Protein AF-A0A940L5I4-F1 (afdb_monomer_lite)

Structure (mmCIF, N/CA/C/O backbone):
data_AF-A0A940L5I4-F1
#
_entry.id   AF-A0A940L5I4-F1
#
loop_
_atom_site.group_PDB
_atom_site.id
_atom_site.type_symbol
_atom_site.label_atom_id
_atom_site.label_alt_id
_atom_site.label_comp_id
_atom_site.label_asym_id
_atom_site.label_entity_id
_atom_site.label_seq_id
_atom_site.pdbx_PDB_ins_code
_atom_site.Cartn_x
_atom_site.Cartn_y
_atom_site.Cartn_z
_atom_site.occupancy
_atom_site.B_iso_or_equiv
_atom_site.auth_seq_id
_atom_site.auth_comp_id
_atom_site.auth_asym_id
_atom_site.auth_atom_id
_atom_site.pdbx_PDB_model_num
ATOM 1 N N . TYR A 1 1 ? -3.598 8.206 8.177 1.00 92.19 1 TYR A N 1
ATOM 2 C CA . TYR A 1 1 ? -3.710 6.920 7.454 1.00 92.19 1 TYR A CA 1
ATOM 3 C C . TYR A 1 1 ? -3.949 5.751 8.403 1.00 92.19 1 TYR A C 1
ATOM 5 O O . TYR A 1 1 ? -4.953 5.074 8.227 1.00 92.19 1 TYR A O 1
ATOM 13 N N . LEU A 1 2 ? -3.078 5.506 9.398 1.00 94.38 2 LEU A N 1
ATOM 14 C CA . LEU A 1 2 ? -3.181 4.338 10.294 1.00 94.38 2 LEU A CA 1
ATOM 15 C C . LEU A 1 2 ? -4.542 4.221 10.997 1.00 94.38 2 LEU A C 1
ATOM 17 O O . LEU A 1 2 ? -5.171 3.174 10.875 1.00 94.38 2 LEU A O 1
ATOM 21 N N . SER A 1 3 ? -5.033 5.310 11.601 1.00 95.19 3 SER A N 1
ATOM 22 C CA . SER A 1 3 ? -6.344 5.335 12.275 1.00 95.19 3 SER A CA 1
ATOM 23 C C . SER A 1 3 ? -7.464 4.912 11.322 1.00 95.19 3 SER A C 1
ATOM 25 O O . SER A 1 3 ? -8.179 3.949 11.586 1.00 95.19 3 SER A O 1
ATOM 27 N N . ARG A 1 4 ? -7.502 5.496 10.115 1.00 94.50 4 ARG A N 1
ATOM 28 C CA . ARG A 1 4 ? -8.458 5.096 9.075 1.00 94.50 4 ARG A CA 1
ATOM 29 C C . ARG A 1 4 ? -8.374 3.609 8.723 1.00 94.50 4 ARG A C 1
ATOM 31 O O . ARG A 1 4 ? -9.403 2.987 8.509 1.00 94.50 4 ARG A O 1
ATOM 38 N N . GLN A 1 5 ? -7.176 3.030 8.642 1.00 96.19 5 GLN A N 1
ATOM 39 C CA . GLN A 1 5 ? -7.048 1.603 8.331 1.00 96.19 5 GLN A CA 1
ATOM 40 C C . GLN A 1 5 ? -7.515 0.707 9.479 1.00 96.19 5 GLN A C 1
ATOM 42 O O . GLN A 1 5 ? -8.109 -0.330 9.201 1.00 96.19 5 GLN A O 1
ATOM 47 N N . LEU A 1 6 ? -7.270 1.090 10.736 1.00 97.75 6 LEU A N 1
ATOM 48 C CA . LEU A 1 6 ? -7.820 0.385 11.897 1.00 97.75 6 LEU A CA 1
ATOM 49 C C . LEU A 1 6 ? -9.350 0.469 11.907 1.00 97.75 6 LEU A C 1
ATOM 51 O O . LEU A 1 6 ? -10.005 -0.541 12.132 1.00 97.75 6 LEU A O 1
ATOM 55 N N . GLU A 1 7 ? -9.915 1.627 11.571 1.00 97.19 7 GLU A N 1
ATOM 56 C CA . GLU A 1 7 ? -11.364 1.794 11.429 1.00 97.19 7 GLU A CA 1
ATOM 57 C C . GLU A 1 7 ? -11.942 0.928 10.302 1.00 97.19 7 GLU A C 1
ATOM 59 O O . GLU A 1 7 ? -12.950 0.241 10.476 1.00 97.19 7 GLU A O 1
ATOM 64 N N . ASP A 1 8 ? -11.274 0.897 9.147 1.00 96.88 8 ASP A N 1
ATOM 65 C CA . ASP A 1 8 ? -11.705 0.070 8.021 1.00 96.88 8 ASP A CA 1
ATOM 66 C C . ASP A 1 8 ? -11.630 -1.431 8.362 1.00 96.88 8 ASP A C 1
ATOM 68 O O . ASP A 1 8 ? -12.490 -2.197 7.932 1.00 96.88 8 ASP A O 1
ATOM 72 N N . TYR A 1 9 ? -10.643 -1.870 9.153 1.00 97.88 9 TYR A N 1
ATOM 73 C CA . TYR A 1 9 ? -10.600 -3.247 9.659 1.00 97.88 9 TYR A CA 1
ATOM 74 C C . TYR A 1 9 ? -11.723 -3.526 10.659 1.00 97.88 9 TYR A C 1
ATOM 76 O O . TYR A 1 9 ? -12.403 -4.544 10.557 1.00 97.88 9 TYR A O 1
ATOM 84 N N . ALA A 1 10 ? -11.952 -2.626 11.613 1.00 97.81 10 ALA A N 1
ATOM 85 C CA . ALA A 1 10 ? -12.969 -2.822 12.636 1.00 97.81 10 ALA A CA 1
ATOM 86 C C . ALA A 1 10 ? -14.392 -2.886 12.060 1.00 97.81 10 ALA A C 1
ATOM 88 O O . ALA A 1 10 ? -15.187 -3.736 12.461 1.00 97.81 10 ALA A O 1
ATOM 89 N N . SER A 1 11 ? -14.686 -2.027 11.082 1.00 96.88 11 SER A N 1
ATOM 90 C CA . SER A 1 11 ? -15.970 -1.985 10.367 1.00 96.88 11 SER A CA 1
ATOM 91 C C . SER A 1 11 ? -16.138 -3.097 9.323 1.00 96.88 11 SER A C 1
ATOM 93 O O . SER A 1 11 ? -17.246 -3.323 8.841 1.00 96.88 11 SER A O 1
ATOM 95 N N . GLY A 1 12 ? -15.060 -3.796 8.950 1.00 94.56 12 GLY A N 1
ATOM 96 C CA . GLY A 1 12 ? -15.059 -4.789 7.872 1.00 94.56 12 GLY A CA 1
ATOM 97 C C . GLY A 1 12 ? -14.979 -4.197 6.458 1.00 94.56 12 GLY A C 1
ATOM 98 O O . GLY A 1 12 ? -15.002 -4.949 5.481 1.00 94.56 12 GLY A O 1
ATOM 99 N N . ALA A 1 13 ? -14.832 -2.873 6.321 1.00 94.50 13 ALA A N 1
ATOM 100 C CA . ALA A 1 13 ? -14.577 -2.211 5.039 1.00 94.50 13 ALA A CA 1
ATOM 101 C C . ALA A 1 13 ? -13.232 -2.635 4.415 1.00 94.50 13 ALA A C 1
ATOM 103 O O . ALA A 1 13 ? -13.058 -2.606 3.193 1.00 94.50 13 ALA A O 1
ATOM 104 N N . ARG A 1 14 ? -12.277 -3.068 5.244 1.00 95.31 14 ARG A N 1
ATOM 105 C CA . ARG A 1 14 ? -11.046 -3.744 4.838 1.00 95.31 14 ARG A CA 1
ATOM 106 C C . ARG A 1 14 ? -11.001 -5.112 5.505 1.00 95.31 14 ARG A C 1
ATOM 108 O O . ARG A 1 14 ? -10.942 -5.198 6.723 1.00 95.31 14 ARG A O 1
ATOM 115 N N . LYS A 1 15 ? -10.982 -6.176 4.703 1.00 94.69 15 LYS A N 1
ATOM 116 C CA . LYS A 1 15 ? -10.990 -7.548 5.220 1.00 94.69 15 LYS A CA 1
ATOM 117 C C . LYS A 1 15 ? -9.583 -8.064 5.501 1.00 94.69 15 LYS A C 1
ATOM 119 O O . LYS A 1 15 ? -8.695 -7.922 4.656 1.00 94.69 15 LYS A O 1
ATOM 124 N N . ASN A 1 16 ? -9.374 -8.667 6.668 1.00 95.88 16 ASN A N 1
ATOM 125 C CA . ASN A 1 16 ? -8.163 -9.409 7.019 1.00 95.88 16 ASN A CA 1
ATOM 126 C C . ASN A 1 16 ? -8.385 -10.234 8.298 1.00 95.88 16 ASN A C 1
ATOM 128 O O . ASN A 1 16 ? -8.620 -9.671 9.364 1.00 95.88 16 ASN A O 1
ATOM 132 N N . ALA A 1 17 ? -8.207 -11.554 8.207 1.00 95.94 17 ALA A N 1
ATOM 133 C CA . ALA A 1 17 ? -8.472 -12.479 9.313 1.00 95.94 17 ALA A CA 1
ATOM 134 C C . ALA A 1 17 ? -7.640 -12.216 10.585 1.00 95.94 17 ALA A C 1
ATOM 136 O O . ALA A 1 17 ? -8.062 -12.593 11.673 1.00 95.94 17 ALA A O 1
ATOM 137 N N . VAL A 1 18 ? -6.475 -11.570 10.461 1.00 97.06 18 VAL A N 1
ATOM 138 C CA . VAL A 1 18 ? -5.602 -11.243 11.598 1.00 97.06 18 VAL A CA 1
ATOM 139 C C . VAL A 1 18 ? -5.959 -9.878 12.186 1.00 97.06 18 VAL A C 1
ATOM 141 O O . VAL A 1 18 ? -6.109 -9.743 13.395 1.00 97.06 18 VAL A O 1
ATOM 144 N N . MET A 1 19 ? -6.108 -8.855 11.343 1.00 97.62 19 MET A N 1
ATOM 145 C CA . MET A 1 19 ? -6.274 -7.474 11.810 1.00 97.62 19 MET A CA 1
ATOM 146 C C . MET A 1 19 ? -7.698 -7.125 12.240 1.00 97.62 19 MET A C 1
ATOM 148 O O . MET A 1 19 ? -7.858 -6.249 13.084 1.00 97.62 19 MET A O 1
ATOM 152 N N . GLU A 1 20 ? -8.727 -7.780 11.699 1.00 97.88 20 GLU A N 1
ATOM 153 C CA . GLU A 1 20 ? -10.120 -7.530 12.092 1.00 97.88 20 GLU A CA 1
ATOM 154 C C . GLU A 1 20 ? -10.387 -7.733 13.595 1.00 97.88 20 GLU A C 1
ATOM 156 O O . GLU A 1 20 ? -10.883 -6.792 14.218 1.00 97.88 20 GLU A O 1
ATOM 161 N N . PRO A 1 21 ? -10.076 -8.892 14.220 1.00 97.88 21 PRO A N 1
ATOM 162 C CA . PRO A 1 21 ? -10.330 -9.081 15.651 1.00 97.88 21 PRO A CA 1
ATOM 163 C C . PRO A 1 21 ? -9.525 -8.104 16.516 1.00 97.88 21 PRO A C 1
ATOM 165 O O . PRO A 1 21 ? -10.057 -7.576 17.489 1.00 97.88 21 PRO A O 1
ATOM 168 N N . ILE A 1 22 ? -8.283 -7.799 16.123 1.00 98.12 22 ILE A N 1
ATOM 169 C CA . ILE A 1 22 ? -7.431 -6.824 16.819 1.00 98.12 22 ILE A CA 1
ATOM 170 C C . ILE A 1 22 ? -8.072 -5.433 16.774 1.00 98.12 22 ILE A C 1
ATOM 172 O O . ILE A 1 22 ? -8.212 -4.782 17.802 1.00 98.12 22 ILE A O 1
ATOM 176 N N . ALA A 1 23 ? -8.501 -4.979 15.595 1.00 98.12 23 ALA A N 1
ATOM 177 C CA . ALA A 1 23 ? -9.092 -3.655 15.434 1.00 98.12 23 ALA A CA 1
ATOM 178 C C . ALA A 1 23 ? -10.459 -3.528 16.127 1.00 98.12 23 ALA A C 1
ATOM 180 O O . ALA A 1 23 ? -10.754 -2.478 16.697 1.00 98.12 23 ALA A O 1
ATOM 181 N N . LYS A 1 24 ? -11.276 -4.592 16.111 1.00 98.06 24 LYS A N 1
ATOM 182 C CA . LYS A 1 24 ? -12.579 -4.642 16.798 1.00 98.06 24 LYS A CA 1
ATOM 183 C C . LYS A 1 24 ? -12.453 -4.603 18.319 1.00 98.06 24 LYS A C 1
ATOM 185 O O . LYS A 1 24 ? -13.334 -4.047 18.963 1.00 98.06 24 LYS A O 1
ATOM 190 N N . ALA A 1 25 ? -11.382 -5.168 18.875 1.00 98.12 25 ALA A N 1
ATOM 191 C CA . ALA A 1 25 ? -11.129 -5.144 20.313 1.00 98.12 25 ALA A CA 1
ATOM 192 C C . ALA A 1 25 ? -10.756 -3.745 20.839 1.00 98.12 25 ALA A C 1
ATOM 194 O O . ALA A 1 25 ? -10.933 -3.482 22.022 1.00 98.12 25 ALA A O 1
ATOM 195 N N . LEU A 1 26 ? -10.264 -2.855 19.971 1.00 98.12 26 LEU A N 1
ATOM 196 C CA . LEU A 1 26 ? -9.939 -1.471 20.315 1.00 98.12 26 LEU A CA 1
ATOM 197 C C . LEU A 1 26 ? -11.167 -0.567 20.146 1.00 98.12 26 LEU A C 1
ATOM 199 O O . LEU A 1 26 ? -11.841 -0.609 19.110 1.00 98.12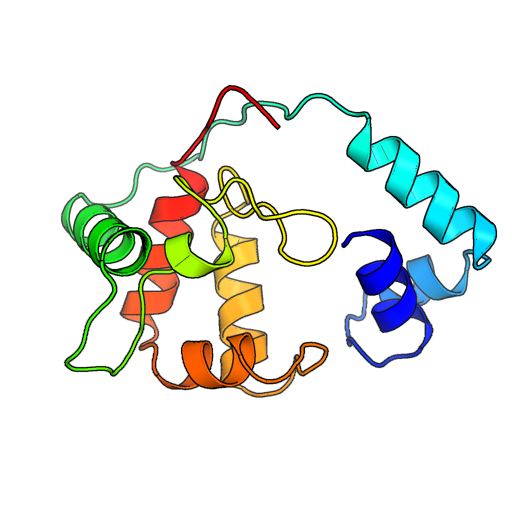 26 LEU A O 1
ATOM 203 N N . SER A 1 27 ? -11.404 0.316 21.113 1.00 98.12 27 SER A N 1
ATOM 204 C CA . SER A 1 27 ? -12.291 1.474 20.969 1.00 98.12 27 SER A CA 1
ATOM 205 C C . SER A 1 27 ? -11.760 2.466 19.925 1.00 98.12 27 SER A C 1
ATOM 207 O O . SER A 1 27 ? -10.588 2.429 19.544 1.00 98.12 27 SER A O 1
ATOM 209 N N . GLY A 1 28 ? -12.608 3.398 19.471 1.00 97.00 28 GLY A N 1
ATOM 210 C CA . GLY A 1 28 ? -12.189 4.449 18.532 1.00 97.00 28 GLY A CA 1
ATOM 211 C C . GLY A 1 28 ? -10.995 5.259 19.053 1.00 97.00 28 GLY A C 1
ATOM 212 O O . GLY A 1 28 ? -9.996 5.408 18.353 1.00 97.00 28 GLY A O 1
ATOM 213 N N . GLN A 1 29 ? -11.042 5.665 20.327 1.00 97.88 29 GLN A N 1
ATOM 214 C CA . GLN A 1 29 ? -9.948 6.399 20.965 1.00 97.88 29 GLN A CA 1
ATOM 215 C C . GLN A 1 29 ? -8.656 5.572 21.044 1.00 97.88 29 GLN A C 1
ATOM 217 O O . GLN A 1 29 ? -7.569 6.104 20.835 1.00 97.88 29 GLN A O 1
ATOM 222 N N . GLU A 1 30 ? -8.738 4.267 21.313 1.00 98.38 30 GLU A N 1
ATOM 223 C CA . GLU A 1 30 ? -7.553 3.401 21.341 1.00 98.38 30 GLU A CA 1
ATOM 224 C C . GLU A 1 30 ? -6.937 3.213 19.950 1.00 98.38 30 GLU A C 1
ATOM 226 O O . GLU A 1 30 ? -5.711 3.211 19.826 1.00 98.38 30 GLU A O 1
ATOM 231 N N . ARG A 1 31 ? -7.751 3.123 18.887 1.00 98.31 31 ARG A N 1
ATOM 232 C CA . ARG A 1 31 ? -7.247 3.092 17.500 1.00 98.31 31 ARG A CA 1
ATOM 233 C C . ARG A 1 31 ? -6.488 4.372 17.160 1.00 98.31 31 ARG A C 1
ATOM 235 O O . ARG A 1 31 ? -5.427 4.303 16.530 1.00 98.31 31 ARG A O 1
ATOM 242 N N . ASP A 1 32 ? -6.992 5.520 17.601 1.00 96.94 32 ASP A N 1
ATOM 243 C CA . ASP A 1 32 ? -6.321 6.808 17.421 1.00 96.94 32 ASP A CA 1
ATOM 244 C C . ASP A 1 32 ? -5.020 6.887 18.226 1.00 96.94 32 ASP A C 1
ATOM 246 O O . ASP A 1 32 ? -3.980 7.247 17.672 1.00 96.94 32 ASP A O 1
ATOM 250 N N . ASN A 1 33 ? -5.034 6.452 19.488 1.00 98.00 33 ASN A N 1
ATOM 251 C CA . ASN A 1 33 ? -3.853 6.446 20.353 1.00 98.00 33 ASN A CA 1
ATOM 252 C C . ASN A 1 33 ? -2.740 5.540 19.802 1.00 98.00 33 ASN A C 1
ATOM 254 O O . ASN A 1 33 ? -1.586 5.957 19.709 1.00 98.00 33 ASN A O 1
ATOM 258 N N . VAL A 1 34 ? -3.077 4.318 19.375 1.00 97.19 34 VAL A N 1
ATOM 259 C CA . VAL A 1 34 ? -2.128 3.379 18.748 1.00 97.19 34 VAL A CA 1
ATOM 260 C C . VAL A 1 34 ? -1.577 3.962 17.444 1.00 97.19 34 VAL A C 1
ATOM 262 O O . VAL A 1 34 ? -0.385 3.849 17.155 1.00 97.19 34 VAL A O 1
ATOM 265 N N . SER A 1 35 ? -2.423 4.634 16.661 1.00 95.31 35 SER A N 1
ATOM 266 C CA . SER A 1 35 ? -2.001 5.301 15.426 1.00 95.31 35 SER A CA 1
ATOM 267 C C . SER A 1 35 ? -1.024 6.444 15.685 1.00 95.31 35 SER A C 1
ATOM 269 O O . SER A 1 35 ? -0.026 6.555 14.972 1.00 95.31 35 SER A O 1
ATOM 271 N N . ALA A 1 36 ? -1.291 7.271 16.698 1.00 95.12 36 ALA A N 1
ATOM 272 C CA . ALA A 1 36 ? -0.402 8.349 17.119 1.00 95.12 36 ALA A CA 1
ATOM 273 C C . ALA A 1 36 ? 0.936 7.796 17.630 1.00 95.12 36 ALA A C 1
ATOM 275 O O . ALA A 1 36 ? 1.995 8.294 17.245 1.00 95.12 36 ALA A O 1
ATOM 276 N N . TYR A 1 37 ? 0.898 6.714 18.413 1.00 95.88 37 TYR A N 1
ATOM 277 C CA . TYR A 1 37 ? 2.095 6.021 18.880 1.00 95.88 37 TYR A CA 1
ATOM 278 C C . TYR A 1 37 ? 2.983 5.566 17.716 1.00 95.88 37 TYR A C 1
ATOM 280 O O . TYR A 1 37 ? 4.139 5.979 17.644 1.00 95.88 37 TYR A O 1
ATOM 288 N N . TYR A 1 38 ? 2.457 4.795 16.756 1.00 92.81 38 TYR A N 1
ATOM 289 C CA . TYR A 1 38 ? 3.254 4.328 15.613 1.00 92.81 38 TYR A CA 1
ATOM 290 C C . TYR A 1 38 ? 3.749 5.467 14.716 1.00 92.81 38 TYR A C 1
ATOM 292 O O . TYR A 1 38 ? 4.847 5.369 14.174 1.00 92.81 38 TYR A O 1
ATOM 300 N N . ALA A 1 39 ? 2.981 6.552 14.579 1.00 90.50 39 ALA A N 1
ATOM 301 C CA . ALA A 1 39 ? 3.411 7.738 13.839 1.00 90.50 39 ALA A CA 1
ATOM 302 C C . ALA A 1 39 ? 4.579 8.478 14.518 1.00 90.50 39 ALA A C 1
ATOM 304 O O . ALA A 1 39 ? 5.360 9.132 13.833 1.00 90.50 39 ALA A O 1
ATOM 305 N N . SER A 1 40 ? 4.720 8.362 15.843 1.00 91.88 40 SER A N 1
ATOM 306 C CA . SER A 1 40 ? 5.831 8.959 16.597 1.00 91.88 40 SER A CA 1
ATOM 307 C C . SER A 1 40 ? 7.141 8.167 16.510 1.00 91.88 40 SER A C 1
ATOM 309 O O . SER A 1 40 ? 8.206 8.690 16.850 1.00 91.88 40 SER A O 1
ATOM 311 N N . LEU A 1 41 ? 7.090 6.903 16.072 1.00 90.12 41 LEU A N 1
ATOM 312 C CA . LEU A 1 41 ? 8.275 6.057 16.004 1.00 90.12 41 LEU A CA 1
ATOM 313 C C . LEU A 1 41 ? 9.190 6.503 14.863 1.00 90.12 41 LEU A C 1
ATOM 315 O O . LEU A 1 41 ? 8.754 6.822 13.758 1.00 90.12 41 LEU A O 1
ATOM 319 N N . LYS A 1 42 ? 10.500 6.449 15.109 1.00 83.50 42 LYS A N 1
ATOM 320 C CA . LYS A 1 42 ? 11.486 6.619 14.041 1.00 83.50 42 LYS A CA 1
ATOM 321 C C . LYS A 1 42 ? 11.449 5.392 13.141 1.00 83.50 42 LYS A C 1
ATOM 323 O O . LYS A 1 42 ? 11.483 4.265 13.634 1.00 83.50 42 LYS A O 1
ATOM 328 N N . MET A 1 43 ? 11.433 5.608 11.827 1.00 75.75 43 MET A N 1
ATOM 329 C CA . MET A 1 43 ? 11.496 4.503 10.879 1.00 75.75 43 MET A CA 1
ATOM 330 C C . MET A 1 43 ? 12.786 3.707 11.092 1.00 75.75 43 MET A C 1
ATOM 332 O O . MET A 1 43 ? 13.896 4.228 10.951 1.00 75.75 43 MET A O 1
ATOM 336 N N . GLN A 1 44 ? 12.636 2.428 11.427 1.00 75.44 44 GLN A N 1
ATOM 337 C CA . GLN A 1 44 ? 13.766 1.529 11.566 1.00 75.44 44 GLN A CA 1
ATOM 338 C C . GLN A 1 44 ? 14.209 1.068 10.179 1.00 75.44 44 GLN A C 1
ATOM 340 O O . GLN A 1 44 ? 13.456 0.424 9.447 1.00 75.44 44 GLN A O 1
ATOM 345 N N . LYS A 1 45 ? 15.455 1.383 9.817 1.00 77.19 45 LYS A N 1
ATOM 346 C CA . LYS A 1 45 ? 16.077 0.802 8.626 1.00 77.19 45 LYS A CA 1
ATOM 347 C C . LYS A 1 45 ? 16.196 -0.705 8.838 1.00 77.19 45 LYS A C 1
ATOM 349 O O . LYS A 1 45 ? 16.733 -1.149 9.852 1.00 77.19 45 LYS A O 1
ATOM 354 N N . TRP A 1 46 ? 15.715 -1.483 7.880 1.00 82.75 46 TRP A N 1
ATOM 355 C CA . TRP A 1 46 ? 15.852 -2.935 7.878 1.00 82.75 46 TRP A CA 1
ATOM 356 C C . TRP A 1 46 ? 16.476 -3.370 6.558 1.00 82.75 46 TRP A C 1
ATOM 358 O O . TRP A 1 46 ? 16.335 -2.691 5.546 1.00 82.75 46 TRP A O 1
ATOM 368 N N . LYS A 1 47 ? 17.221 -4.474 6.553 1.00 79.50 47 LYS A N 1
ATOM 369 C CA . LYS A 1 47 ? 17.921 -4.940 5.353 1.00 79.50 47 LYS A CA 1
ATOM 370 C C . LYS A 1 47 ? 17.122 -6.068 4.693 1.00 79.50 47 LYS A C 1
ATOM 372 O O . LYS A 1 47 ? 16.965 -7.113 5.325 1.00 79.50 47 LYS A O 1
ATOM 377 N N . PRO A 1 48 ? 16.678 -5.912 3.434 1.00 77.56 48 PRO A N 1
ATOM 378 C CA . PRO A 1 48 ? 16.067 -7.005 2.690 1.00 77.56 48 PRO A CA 1
ATOM 379 C C . PRO A 1 48 ? 17.031 -8.186 2.563 1.00 77.56 48 PRO A C 1
ATOM 381 O O . PRO A 1 48 ? 18.220 -8.004 2.287 1.00 77.56 48 PRO A O 1
ATOM 384 N N . ALA A 1 49 ? 16.522 -9.406 2.749 1.00 74.12 49 ALA A N 1
ATOM 385 C CA . ALA A 1 49 ? 17.346 -10.616 2.772 1.00 74.12 49 ALA A CA 1
ATOM 386 C C . ALA A 1 49 ? 18.001 -10.929 1.413 1.00 74.12 49 ALA A C 1
ATOM 388 O O . ALA A 1 49 ? 19.077 -11.523 1.363 1.00 74.12 49 ALA A O 1
ATOM 389 N N . LYS A 1 50 ? 17.371 -10.519 0.303 1.00 81.88 50 LYS A N 1
ATOM 390 C CA . LYS A 1 50 ? 17.844 -10.785 -1.060 1.00 81.88 50 LYS A CA 1
ATOM 391 C C . LYS A 1 50 ? 17.760 -9.532 -1.922 1.00 81.88 50 LYS A C 1
ATOM 393 O O . LYS A 1 50 ? 16.729 -8.870 -1.961 1.00 81.88 50 LYS A O 1
ATOM 398 N N . LYS A 1 51 ? 18.831 -9.245 -2.667 1.00 84.31 51 LYS A N 1
ATOM 399 C CA . LYS A 1 51 ? 18.834 -8.177 -3.670 1.00 84.31 51 LYS A CA 1
ATOM 400 C C . LYS A 1 51 ? 18.106 -8.654 -4.940 1.00 84.31 51 LYS A C 1
ATOM 402 O O . LYS A 1 51 ? 18.498 -9.685 -5.492 1.00 84.31 51 LYS A O 1
ATOM 407 N N . PRO A 1 52 ? 17.074 -7.940 -5.421 1.00 90.94 52 PRO A N 1
ATOM 408 C CA . PRO A 1 52 ? 16.400 -8.280 -6.671 1.00 90.94 52 PRO A CA 1
ATOM 409 C C . PRO A 1 52 ? 17.311 -8.091 -7.892 1.00 90.94 52 PRO A C 1
ATOM 411 O O . PRO A 1 52 ? 18.284 -7.334 -7.853 1.00 90.94 52 PRO A O 1
ATOM 414 N N . ALA A 1 53 ? 16.979 -8.757 -9.001 1.00 95.06 53 ALA A N 1
ATOM 415 C CA . ALA A 1 53 ? 17.690 -8.575 -10.264 1.00 95.06 53 ALA A CA 1
ATOM 416 C C . ALA A 1 53 ? 17.597 -7.117 -10.754 1.00 95.06 53 ALA A C 1
ATOM 418 O O . ALA A 1 53 ? 16.565 -6.461 -10.599 1.00 95.06 53 ALA A O 1
ATOM 419 N N . ALA A 1 54 ? 18.656 -6.622 -11.402 1.00 95.69 54 ALA A N 1
ATOM 420 C CA . ALA A 1 54 ? 18.733 -5.229 -11.851 1.00 95.69 54 ALA A CA 1
ATOM 421 C C . ALA A 1 54 ? 17.595 -4.839 -12.814 1.00 95.69 54 ALA A C 1
ATOM 423 O O . ALA A 1 54 ? 17.074 -3.730 -12.737 1.00 95.69 54 ALA A O 1
ATOM 424 N N . SER A 1 55 ? 17.164 -5.758 -13.682 1.00 97.06 55 SER A N 1
ATOM 425 C CA . SER A 1 55 ? 16.036 -5.543 -14.598 1.00 97.06 55 SER A CA 1
ATOM 426 C C . SER A 1 55 ? 14.706 -5.330 -13.867 1.00 97.06 55 SER A C 1
ATOM 428 O O . SER A 1 55 ? 13.919 -4.476 -14.270 1.00 97.06 55 SER A O 1
ATOM 430 N N . ILE A 1 56 ? 14.479 -6.055 -12.767 1.00 97.12 56 ILE A N 1
ATOM 431 C CA . ILE A 1 56 ? 13.287 -5.914 -11.921 1.00 97.12 56 ILE A CA 1
ATOM 432 C C . ILE A 1 56 ? 13.293 -4.552 -11.227 1.00 97.12 56 ILE A C 1
ATOM 434 O O . ILE A 1 56 ? 12.297 -3.835 -11.287 1.00 97.12 56 ILE A O 1
ATOM 438 N N . LEU A 1 57 ? 14.431 -4.157 -10.645 1.00 96.56 57 LEU A N 1
ATOM 4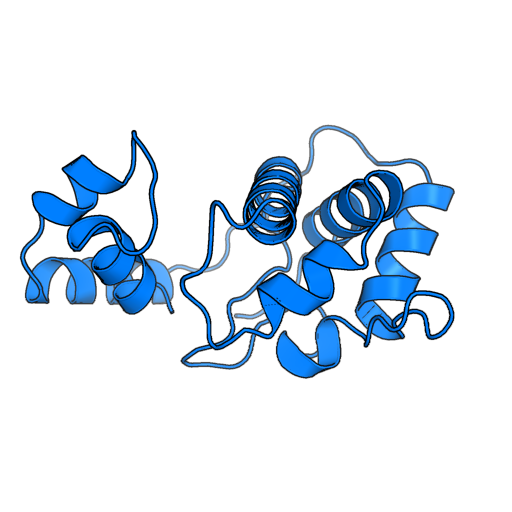39 C CA . LEU A 1 57 ? 14.571 -2.843 -10.012 1.00 96.56 57 LEU A CA 1
ATOM 440 C C . LEU A 1 57 ? 14.370 -1.705 -11.015 1.00 96.56 57 LEU A C 1
ATOM 442 O O . LEU A 1 57 ? 13.642 -0.766 -10.717 1.00 96.56 57 LEU A O 1
ATOM 446 N N . LYS A 1 58 ? 14.932 -1.822 -12.225 1.00 97.81 58 LYS A N 1
ATOM 447 C CA . LYS A 1 58 ? 14.762 -0.822 -13.288 1.00 97.81 58 LYS A CA 1
ATOM 448 C C . LYS A 1 58 ? 13.299 -0.680 -13.716 1.00 97.81 58 LYS A C 1
ATOM 450 O O . LYS A 1 58 ? 12.837 0.434 -13.949 1.00 97.81 58 LYS A O 1
ATOM 455 N N . ARG A 1 59 ? 12.550 -1.789 -13.805 1.00 98.25 59 ARG A N 1
ATOM 456 C CA . ARG A 1 59 ? 11.110 -1.739 -14.107 1.00 98.25 59 ARG A CA 1
ATOM 457 C C . ARG A 1 59 ? 10.320 -1.081 -12.976 1.00 98.25 59 ARG A C 1
ATOM 459 O O . ARG A 1 59 ? 9.475 -0.235 -13.256 1.00 98.25 59 ARG A O 1
ATOM 466 N N . GLY A 1 60 ? 10.600 -1.445 -11.726 1.00 97.94 60 GLY A N 1
ATOM 467 C CA . GLY A 1 60 ? 9.931 -0.863 -10.562 1.00 97.94 60 GLY A CA 1
ATOM 468 C C . GLY A 1 60 ? 10.209 0.633 -10.427 1.00 97.94 60 GLY A C 1
ATOM 469 O O . GLY A 1 60 ? 9.282 1.407 -10.219 1.00 97.94 60 GLY A O 1
ATOM 470 N N . GLU A 1 61 ? 11.456 1.053 -10.648 1.00 97.62 61 GLU A N 1
ATOM 471 C CA . GLU A 1 61 ? 11.853 2.462 -10.637 1.00 97.62 61 GLU A CA 1
ATOM 472 C C . GLU A 1 61 ? 11.146 3.276 -11.725 1.00 97.62 61 GLU A C 1
ATOM 474 O O . GLU A 1 61 ? 10.644 4.364 -11.439 1.00 97.62 61 GLU A O 1
ATOM 479 N N . LEU A 1 62 ? 11.063 2.744 -12.952 1.00 98.38 62 LEU A N 1
ATOM 480 C CA . LEU A 1 62 ? 10.341 3.383 -14.054 1.00 98.38 62 LEU A CA 1
ATOM 481 C C . LEU A 1 62 ? 8.875 3.637 -13.674 1.00 98.38 62 LEU A C 1
ATOM 483 O O . LEU A 1 62 ? 8.395 4.763 -13.778 1.00 98.38 62 LEU A O 1
ATOM 487 N N . LEU A 1 63 ? 8.179 2.609 -13.182 1.00 98.44 63 LEU A N 1
ATOM 488 C CA . LEU A 1 63 ? 6.782 2.732 -12.758 1.00 98.44 63 LEU A CA 1
ATOM 489 C C . LEU A 1 63 ? 6.619 3.690 -11.570 1.00 98.44 63 LEU A C 1
ATOM 491 O O . LEU A 1 63 ? 5.678 4.479 -11.540 1.00 98.44 63 LEU A O 1
ATOM 495 N N . ALA A 1 64 ? 7.545 3.663 -10.611 1.00 97.56 64 ALA A N 1
ATOM 496 C CA . ALA A 1 64 ? 7.482 4.507 -9.424 1.00 97.56 64 ALA A CA 1
ATOM 497 C C . ALA A 1 64 ? 7.688 5.995 -9.738 1.00 97.56 64 ALA A C 1
ATOM 499 O O . ALA A 1 64 ? 6.948 6.838 -9.225 1.00 97.56 64 ALA A O 1
ATOM 500 N N . LYS A 1 65 ? 8.687 6.321 -10.567 1.00 97.06 65 LYS A N 1
ATOM 501 C CA . LYS A 1 65 ? 9.115 7.704 -10.831 1.00 97.06 65 LYS A CA 1
ATOM 502 C C . LYS A 1 65 ? 8.443 8.343 -12.038 1.00 97.06 65 LYS A C 1
ATOM 504 O O . LYS A 1 65 ? 8.254 9.553 -12.042 1.00 97.06 65 LYS A O 1
ATOM 509 N N . THR A 1 66 ? 8.109 7.553 -13.051 1.00 97.69 66 THR A N 1
ATOM 510 C CA . THR A 1 66 ? 7.613 8.056 -14.341 1.00 97.69 66 THR A CA 1
ATOM 511 C C . THR A 1 66 ? 6.233 7.501 -14.676 1.00 97.69 66 THR A C 1
ATOM 513 O O . THR A 1 66 ? 5.418 8.199 -15.275 1.00 97.69 66 THR A O 1
ATOM 516 N N . GLY A 1 67 ? 5.940 6.274 -14.247 1.00 97.62 67 GLY A N 1
ATOM 517 C CA . GLY A 1 67 ? 4.779 5.532 -14.718 1.00 97.62 67 GLY A CA 1
ATOM 518 C C . GLY A 1 67 ? 5.038 4.902 -16.087 1.00 97.62 67 GLY A C 1
ATOM 519 O O . GLY A 1 67 ? 6.171 4.825 -16.564 1.00 97.62 67 GLY A O 1
ATOM 520 N N . ASP A 1 68 ? 3.975 4.420 -16.716 1.00 98.19 68 ASP A N 1
ATOM 521 C CA . ASP A 1 68 ? 4.008 3.810 -18.038 1.00 98.19 68 ASP A CA 1
ATOM 522 C C . ASP A 1 68 ? 2.685 4.076 -18.766 1.00 98.19 68 ASP A C 1
ATOM 524 O O . ASP A 1 68 ? 1.636 3.509 -18.442 1.00 98.19 68 ASP A O 1
ATOM 528 N N . GLN A 1 69 ? 2.743 4.947 -19.776 1.00 96.19 69 GLN A N 1
ATOM 529 C CA . GLN A 1 69 ? 1.581 5.325 -20.579 1.00 96.19 69 GLN A CA 1
ATOM 530 C C . GLN A 1 69 ? 0.986 4.142 -21.351 1.00 96.19 69 GLN A C 1
ATOM 532 O O . GLN A 1 69 ? -0.222 4.128 -21.575 1.00 96.19 69 GLN A O 1
ATOM 537 N N . LYS A 1 70 ? 1.782 3.120 -21.706 1.00 97.25 70 LYS A N 1
ATOM 538 C CA . LYS A 1 70 ? 1.294 1.962 -22.480 1.00 97.25 70 LYS A CA 1
ATOM 539 C C . LYS A 1 70 ? 0.272 1.141 -21.704 1.00 97.25 70 LYS A C 1
ATOM 541 O O . LYS A 1 70 ? -0.646 0.587 -22.295 1.00 97.25 70 LYS A O 1
ATOM 546 N N . ILE A 1 71 ? 0.432 1.086 -20.385 1.00 97.25 71 ILE A N 1
ATOM 547 C CA . ILE A 1 71 ? -0.525 0.459 -19.465 1.00 97.25 71 ILE A CA 1
ATOM 548 C C . ILE A 1 71 ? -1.385 1.504 -18.743 1.00 97.25 71 ILE A C 1
ATOM 550 O O . ILE A 1 71 ? -2.117 1.169 -17.820 1.00 97.25 71 ILE A O 1
ATOM 554 N N . MET A 1 72 ? -1.307 2.775 -19.153 1.00 96.31 72 MET A N 1
ATOM 555 C CA . MET A 1 72 ? -2.014 3.906 -18.549 1.00 96.31 72 MET A CA 1
ATOM 556 C C . MET A 1 72 ? -1.809 4.001 -17.027 1.00 96.31 72 MET A C 1
ATOM 558 O O . MET A 1 72 ? -2.745 4.279 -16.278 1.00 96.31 72 MET A O 1
ATOM 562 N N . VAL A 1 73 ? -0.594 3.754 -16.542 1.00 97.00 73 VAL A N 1
ATOM 563 C CA . VAL A 1 73 ? -0.249 3.889 -15.120 1.00 97.00 73 VAL A CA 1
ATOM 564 C C . VAL A 1 73 ? 0.570 5.158 -14.935 1.00 97.00 73 VAL A C 1
ATOM 566 O O . VAL A 1 73 ? 1.621 5.318 -15.546 1.00 97.00 73 VAL A O 1
ATOM 569 N N . GLN A 1 74 ? 0.094 6.068 -14.090 1.00 95.38 74 GLN A N 1
ATOM 570 C CA . GLN A 1 74 ? 0.868 7.240 -13.676 1.00 95.38 74 GLN A CA 1
ATOM 571 C C . GLN A 1 74 ? 1.971 6.863 -12.678 1.00 95.38 74 GLN A C 1
ATOM 573 O O . GLN A 1 74 ? 1.899 5.814 -12.036 1.00 95.38 74 GLN A O 1
ATOM 578 N N . ALA A 1 75 ? 2.966 7.736 -12.515 1.00 96.81 75 ALA A N 1
AT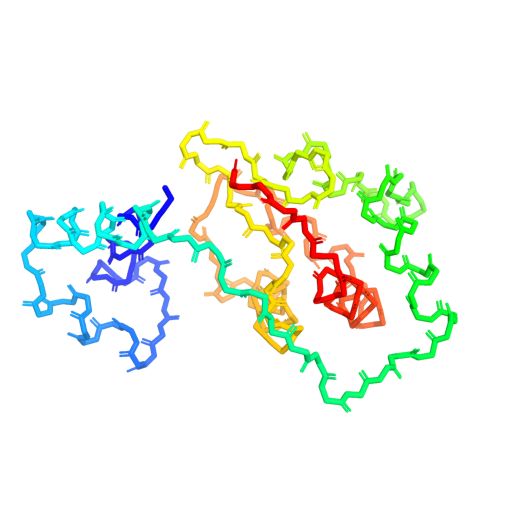OM 579 C CA . ALA A 1 75 ? 4.018 7.547 -11.524 1.00 96.81 75 ALA A CA 1
ATOM 580 C C . ALA A 1 75 ? 3.431 7.392 -10.114 1.00 96.81 75 ALA A C 1
ATOM 582 O O . ALA A 1 75 ? 2.626 8.214 -9.672 1.00 96.81 75 ALA A O 1
ATOM 583 N N . CYS A 1 76 ? 3.873 6.374 -9.374 1.00 96.56 76 CYS A N 1
ATOM 584 C CA . CYS A 1 76 ? 3.433 6.158 -7.992 1.00 96.56 76 CYS A CA 1
ATOM 585 C C . CYS A 1 76 ? 3.742 7.373 -7.102 1.00 96.56 76 CYS A C 1
ATOM 587 O O . CYS A 1 76 ? 2.934 7.750 -6.250 1.00 96.56 76 CYS A O 1
ATOM 589 N N . ASN A 1 77 ? 4.885 8.018 -7.347 1.00 95.00 77 ASN A N 1
ATOM 590 C CA . ASN A 1 77 ? 5.343 9.190 -6.606 1.00 95.00 77 ASN A CA 1
ATOM 591 C C . ASN A 1 77 ? 4.438 10.422 -6.783 1.00 95.00 77 ASN A C 1
ATOM 593 O O . ASN A 1 77 ? 4.499 11.321 -5.949 1.00 95.00 77 ASN A O 1
ATOM 597 N N . ASN A 1 78 ? 3.574 10.465 -7.806 1.00 93.75 78 ASN A N 1
ATOM 598 C CA . ASN A 1 78 ? 2.625 11.572 -7.979 1.00 93.75 78 ASN A CA 1
ATOM 599 C C . ASN A 1 78 ? 1.643 11.668 -6.805 1.00 93.75 78 ASN A C 1
ATOM 601 O O . ASN A 1 78 ? 1.245 12.763 -6.421 1.00 93.75 78 ASN A O 1
ATOM 605 N N . CYS A 1 79 ? 1.260 10.527 -6.227 1.00 93.38 79 CYS A N 1
ATOM 606 C CA . CYS A 1 79 ? 0.386 10.484 -5.056 1.00 93.38 79 CYS A CA 1
ATOM 607 C C . CYS A 1 79 ? 1.173 10.158 -3.784 1.00 93.38 79 CYS A C 1
ATOM 609 O O . CYS A 1 79 ? 0.944 10.762 -2.743 1.00 93.38 79 CYS A O 1
ATOM 611 N N . HIS A 1 80 ? 2.122 9.224 -3.853 1.00 94.25 80 HIS A N 1
ATOM 612 C CA . HIS A 1 80 ? 2.891 8.776 -2.690 1.00 94.25 80 HIS A CA 1
ATOM 613 C C . HIS A 1 80 ? 4.116 9.647 -2.378 1.00 94.25 80 HIS A C 1
ATOM 615 O O . HIS A 1 80 ? 4.958 9.242 -1.584 1.00 94.25 80 HIS A O 1
ATOM 621 N N . GLY A 1 81 ? 4.223 10.828 -2.983 1.00 92.31 81 GLY A N 1
ATOM 622 C CA . GLY A 1 81 ? 5.315 11.768 -2.762 1.00 92.31 81 GLY A CA 1
ATOM 623 C C . GLY A 1 81 ? 6.659 11.319 -3.360 1.00 92.31 81 GLY A C 1
ATOM 624 O O . GLY A 1 81 ? 6.837 10.159 -3.757 1.00 92.31 81 GLY A O 1
ATOM 625 N N . PRO A 1 82 ? 7.645 12.231 -3.434 1.00 90.81 82 PRO A N 1
ATOM 626 C CA . PRO A 1 82 ? 8.982 11.912 -3.919 1.00 90.81 82 PRO A CA 1
ATOM 627 C C . PRO A 1 82 ? 9.614 10.778 -3.110 1.00 90.81 82 PRO A C 1
ATOM 629 O O . PRO A 1 82 ? 9.741 10.857 -1.893 1.00 90.81 82 PRO A O 1
ATOM 632 N N . GLY A 1 83 ? 10.006 9.701 -3.792 1.00 89.19 83 GLY A N 1
ATOM 633 C CA . GLY A 1 83 ? 10.600 8.542 -3.129 1.00 89.19 83 GLY A CA 1
ATOM 634 C C . GLY A 1 83 ? 9.620 7.727 -2.284 1.00 89.19 83 GLY A C 1
ATOM 635 O O . GLY A 1 83 ? 10.078 6.908 -1.504 1.00 89.19 83 GLY A O 1
ATOM 636 N N . GLY A 1 84 ? 8.303 7.907 -2.424 1.00 91.81 84 GLY A N 1
ATOM 637 C CA . GLY A 1 84 ? 7.319 7.083 -1.720 1.00 91.81 84 GLY A CA 1
ATOM 638 C C . GLY A 1 84 ? 7.154 7.419 -0.236 1.00 91.81 84 GLY A C 1
ATOM 639 O O . GLY A 1 84 ? 6.736 6.548 0.529 1.00 91.81 84 GLY A O 1
ATOM 640 N N . ILE A 1 85 ? 7.480 8.649 0.175 1.00 90.56 85 ILE A N 1
ATOM 641 C CA . ILE A 1 85 ? 7.378 9.100 1.574 1.00 90.56 85 ILE A CA 1
ATOM 642 C C . ILE A 1 85 ? 5.937 9.382 2.046 1.00 90.56 85 ILE A C 1
ATOM 644 O O . ILE A 1 85 ? 5.688 9.709 3.199 1.00 90.56 85 ILE A O 1
ATOM 648 N N . GLY A 1 86 ? 4.955 9.210 1.169 1.00 88.12 86 GLY A N 1
ATOM 649 C CA . GLY A 1 86 ? 3.558 9.516 1.439 1.00 88.12 86 GLY A CA 1
ATOM 650 C C . GLY A 1 86 ? 3.246 11.010 1.362 1.00 88.12 86 GLY A C 1
ATOM 651 O O . GLY A 1 86 ? 4.117 11.863 1.211 1.00 88.12 86 GLY A O 1
ATOM 652 N N . MET A 1 87 ? 1.954 11.315 1.448 1.00 85.44 87 MET A N 1
ATOM 653 C CA . MET A 1 87 ? 1.434 12.673 1.587 1.00 85.44 87 MET A CA 1
ATOM 654 C C . MET A 1 87 ? 0.342 12.644 2.655 1.00 85.44 87 MET A C 1
ATOM 656 O O . MET A 1 87 ? -0.751 12.099 2.457 1.00 85.44 87 MET A O 1
ATOM 660 N N . GLY A 1 88 ? 0.678 13.169 3.833 1.00 76.31 88 GLY A N 1
ATOM 661 C CA . GLY A 1 88 ? -0.219 13.179 4.981 1.00 76.31 88 GLY A CA 1
ATOM 662 C C . GLY A 1 88 ? -1.496 13.996 4.724 1.00 76.31 88 GLY A C 1
ATOM 663 O O . GLY A 1 88 ? -1.475 14.935 3.933 1.00 76.31 88 GLY A O 1
ATOM 664 N N . PRO A 1 89 ? -2.620 13.658 5.384 1.00 78.88 89 PRO A N 1
ATOM 665 C CA . PRO A 1 89 ? -2.803 12.536 6.311 1.00 78.88 89 PRO A CA 1
ATOM 666 C C . PRO A 1 89 ? -3.264 11.231 5.631 1.00 78.88 89 PRO A C 1
ATOM 668 O O . PRO A 1 89 ? -3.328 10.189 6.293 1.00 78.88 89 PRO A O 1
ATOM 671 N N . ALA A 1 90 ? -3.631 11.261 4.347 1.00 84.88 90 ALA A N 1
ATOM 672 C CA . ALA A 1 90 ? -4.365 10.174 3.695 1.00 84.88 90 ALA A CA 1
ATOM 673 C C . ALA A 1 90 ? -3.483 9.208 2.894 1.00 84.88 90 ALA A C 1
ATOM 675 O O . ALA A 1 90 ? -3.755 8.005 2.901 1.00 84.88 90 ALA A O 1
ATOM 676 N N . ILE A 1 91 ? -2.435 9.703 2.229 1.00 90.12 91 ILE A N 1
ATOM 677 C CA . ILE A 1 91 ? -1.622 8.881 1.334 1.00 90.12 91 ILE A CA 1
ATOM 678 C C . ILE A 1 91 ? -0.447 8.275 2.109 1.00 90.12 91 ILE A C 1
ATOM 680 O O . ILE A 1 91 ? 0.374 9.019 2.650 1.00 90.12 91 ILE A O 1
ATOM 684 N N . PRO A 1 92 ? -0.351 6.936 2.196 1.00 92.12 92 PRO A N 1
ATOM 685 C CA . PRO A 1 92 ? 0.631 6.292 3.053 1.00 92.12 92 PRO A CA 1
ATOM 686 C C . PRO A 1 92 ? 2.052 6.366 2.494 1.00 92.12 92 PRO A C 1
ATOM 688 O O . PRO A 1 92 ? 2.261 6.364 1.277 1.00 92.12 92 PRO A O 1
ATOM 691 N N . TYR A 1 93 ? 3.004 6.312 3.424 1.00 91.06 93 TYR A N 1
ATOM 692 C CA . TYR A 1 93 ? 4.404 5.975 3.184 1.00 91.06 93 TYR A CA 1
ATOM 693 C C . TYR A 1 93 ? 4.503 4.541 2.631 1.00 91.06 93 TYR A C 1
ATOM 695 O O . TYR A 1 93 ? 3.907 3.612 3.188 1.00 91.06 93 TYR A O 1
ATOM 703 N N . ILE A 1 94 ? 5.219 4.364 1.521 1.00 94.00 94 ILE A N 1
ATOM 704 C CA . ILE A 1 94 ? 5.428 3.067 0.849 1.00 94.00 94 ILE A CA 1
ATOM 705 C C . ILE A 1 94 ? 6.903 2.717 0.658 1.00 94.00 94 ILE A C 1
ATOM 707 O O . ILE A 1 94 ? 7.209 1.551 0.420 1.00 94.00 94 ILE A O 1
ATOM 711 N N . ALA A 1 95 ? 7.809 3.687 0.794 1.00 92.44 95 ALA A N 1
ATOM 712 C CA . ALA A 1 95 ? 9.235 3.410 0.907 1.00 92.44 95 ALA A CA 1
ATOM 713 C C . ALA A 1 95 ? 9.517 2.467 2.084 1.00 92.44 95 ALA A C 1
ATOM 715 O O . ALA A 1 95 ? 8.754 2.399 3.044 1.00 92.44 95 ALA A O 1
ATOM 716 N N . GLY A 1 96 ? 10.571 1.665 1.984 1.00 91.31 96 GLY A N 1
ATOM 717 C CA . GLY A 1 96 ? 11.059 0.780 3.040 1.00 91.31 96 GLY A CA 1
ATOM 718 C C . GLY A 1 96 ? 10.057 -0.271 3.517 1.00 91.31 96 GLY A C 1
ATOM 719 O O . GLY A 1 96 ? 10.352 -1.005 4.455 1.00 91.31 96 GLY A O 1
ATOM 720 N N . GLN A 1 97 ? 8.877 -0.364 2.912 1.00 93.12 97 GLN A N 1
ATOM 721 C CA . GLN A 1 97 ? 7.862 -1.325 3.291 1.00 93.12 97 GLN A CA 1
ATOM 722 C C . GLN A 1 97 ? 8.246 -2.707 2.756 1.00 93.12 97 GLN A C 1
ATOM 724 O O . GLN A 1 97 ? 8.866 -2.826 1.702 1.00 93.12 97 GLN A O 1
ATOM 729 N N . PHE A 1 98 ? 7.859 -3.761 3.473 1.00 92.94 98 PHE A N 1
ATOM 730 C CA . PHE A 1 98 ? 8.128 -5.133 3.055 1.00 92.94 98 PHE A CA 1
ATOM 731 C C . PHE A 1 98 ? 7.587 -5.381 1.646 1.00 92.94 98 PHE A C 1
ATOM 733 O O . PHE A 1 98 ? 6.402 -5.153 1.380 1.00 92.94 98 PHE A O 1
ATOM 740 N N . GLY A 1 99 ? 8.435 -5.888 0.747 1.00 94.31 99 GLY A N 1
ATOM 741 C CA . GLY A 1 99 ? 8.050 -6.145 -0.638 1.00 94.31 99 GLY A CA 1
ATOM 742 C C . GLY A 1 99 ? 6.877 -7.122 -0.711 1.00 94.31 99 GLY A C 1
ATOM 743 O O . GLY A 1 99 ? 5.911 -6.891 -1.438 1.00 94.31 99 GLY A O 1
ATOM 744 N N . SER A 1 100 ? 6.884 -8.149 0.143 1.00 95.25 100 SER A N 1
ATOM 745 C CA . SER A 1 100 ? 5.769 -9.093 0.291 1.00 95.25 100 SER A CA 1
ATOM 746 C C . SER A 1 100 ? 4.455 -8.403 0.672 1.00 95.25 100 SER A C 1
ATOM 748 O O . SER A 1 100 ? 3.402 -8.741 0.129 1.00 95.25 100 SER A O 1
ATOM 750 N N . TYR A 1 101 ? 4.504 -7.398 1.550 1.00 96.06 101 TYR A N 1
ATOM 751 C CA . TYR A 1 101 ? 3.327 -6.622 1.921 1.00 96.06 101 TYR A CA 1
ATOM 752 C C . TYR A 1 101 ? 2.838 -5.760 0.756 1.00 96.06 101 TYR A C 1
ATOM 754 O O . TYR A 1 101 ? 1.648 -5.802 0.445 1.00 96.06 101 TYR A O 1
ATOM 762 N N . ILE A 1 102 ? 3.725 -5.024 0.074 1.00 97.12 102 ILE A N 1
ATOM 763 C CA . ILE A 1 102 ? 3.355 -4.204 -1.094 1.00 97.12 102 ILE A CA 1
ATOM 764 C C . ILE A 1 102 ? 2.703 -5.073 -2.173 1.00 97.12 102 ILE A C 1
ATOM 766 O O . ILE A 1 102 ? 1.616 -4.748 -2.653 1.00 97.12 102 ILE A O 1
ATOM 770 N N . GLN A 1 103 ? 3.326 -6.205 -2.505 1.00 98.19 103 GLN A N 1
ATOM 771 C CA . GLN A 1 103 ? 2.802 -7.163 -3.474 1.00 98.19 103 GLN A CA 1
ATOM 772 C C . GLN A 1 103 ? 1.416 -7.672 -3.064 1.00 98.19 103 GLN A C 1
ATOM 774 O O . GLN A 1 103 ? 0.487 -7.643 -3.872 1.00 98.19 103 GLN A O 1
ATOM 779 N N . ALA A 1 104 ? 1.245 -8.080 -1.803 1.00 97.81 104 ALA A N 1
ATOM 780 C CA . ALA A 1 104 ? -0.043 -8.534 -1.291 1.00 97.81 104 ALA A CA 1
ATOM 781 C C . ALA A 1 104 ? -1.117 -7.438 -1.384 1.00 97.81 104 ALA A C 1
ATOM 783 O O . ALA A 1 104 ? -2.229 -7.706 -1.837 1.00 97.81 104 ALA A O 1
ATOM 784 N N . GLN A 1 105 ? -0.799 -6.192 -1.015 1.00 97.69 105 GLN A N 1
ATOM 785 C CA . GLN A 1 105 ? -1.766 -5.095 -1.089 1.00 97.69 105 GLN A CA 1
ATOM 786 C C . GLN A 1 105 ? -2.168 -4.775 -2.531 1.00 97.69 105 GLN A C 1
ATOM 788 O O . GLN A 1 105 ? -3.357 -4.605 -2.793 1.00 97.69 105 GLN A O 1
ATOM 793 N N . LEU A 1 106 ? -1.215 -4.721 -3.465 1.00 98.19 106 LEU A N 1
ATOM 794 C CA . LEU A 1 106 ? -1.506 -4.493 -4.883 1.00 98.19 106 LEU A CA 1
ATOM 795 C C . LEU A 1 106 ? -2.363 -5.620 -5.475 1.00 98.19 106 LEU A C 1
ATOM 797 O O . LEU A 1 106 ? -3.310 -5.338 -6.203 1.00 98.19 106 LEU A O 1
ATOM 801 N N . ASN A 1 107 ? -2.110 -6.877 -5.104 1.00 98.25 107 ASN A N 1
ATOM 802 C CA . ASN A 1 107 ? -2.939 -8.010 -5.529 1.00 98.25 107 ASN A CA 1
ATOM 803 C C . ASN A 1 107 ? -4.370 -7.945 -4.965 1.00 98.25 107 ASN A C 1
ATOM 805 O O . ASN A 1 107 ? -5.339 -8.234 -5.673 1.00 98.25 107 ASN A O 1
ATOM 809 N N . LEU A 1 108 ? -4.529 -7.527 -3.705 1.00 97.00 108 LEU A N 1
ATOM 810 C CA . LEU A 1 108 ? -5.851 -7.326 -3.105 1.00 97.00 108 LEU A CA 1
ATOM 811 C C . LEU A 1 108 ? -6.624 -6.194 -3.800 1.00 97.00 108 LEU A C 1
ATOM 813 O O . LEU A 1 108 ? -7.822 -6.334 -4.031 1.00 97.00 108 LEU A O 1
ATOM 817 N N . TRP A 1 109 ? -5.947 -5.107 -4.181 1.00 96.81 109 TRP A N 1
ATOM 818 C CA . TRP A 1 109 ? -6.543 -4.036 -4.987 1.00 96.81 109 TRP A CA 1
ATOM 819 C C . TRP A 1 109 ? -6.928 -4.516 -6.389 1.00 96.81 109 TRP A C 1
ATOM 821 O O . TRP A 1 109 ? -8.057 -4.301 -6.825 1.00 96.81 109 TRP A O 1
ATOM 831 N N . LYS A 1 110 ? -6.016 -5.213 -7.078 1.00 96.56 110 LYS A N 1
ATOM 832 C CA . LYS A 1 110 ? -6.223 -5.745 -8.433 1.00 96.56 110 LYS A CA 1
ATOM 833 C C . LYS A 1 110 ? -7.432 -6.681 -8.504 1.00 96.56 110 LYS A C 1
ATOM 835 O O . LYS A 1 110 ? -8.228 -6.579 -9.433 1.00 96.56 110 LYS A O 1
ATOM 840 N N . SER A 1 111 ? -7.595 -7.548 -7.503 1.00 95.69 111 SER A N 1
ATOM 841 C CA . SER A 1 111 ? -8.736 -8.471 -7.394 1.00 95.69 111 SER A CA 1
ATOM 842 C C . SER A 1 111 ? -10.018 -7.829 -6.848 1.00 95.69 111 SER A C 1
ATOM 844 O O . SER A 1 111 ? -11.071 -8.456 -6.883 1.00 95.69 111 SER A O 1
ATOM 846 N N . GLY A 1 112 ? -9.955 -6.597 -6.334 1.00 93.44 112 GLY A N 1
ATOM 847 C CA . GLY A 1 112 ? -11.087 -5.916 -5.698 1.00 93.44 112 GLY A CA 1
ATOM 848 C C . GLY A 1 112 ? -11.411 -6.398 -4.279 1.00 93.44 112 GLY A C 1
ATOM 849 O O . GLY A 1 112 ? -12.337 -5.879 -3.664 1.00 93.44 112 GLY A O 1
ATOM 850 N N . GLN A 1 113 ? -10.640 -7.341 -3.725 1.00 93.75 113 GLN A N 1
ATOM 851 C CA . GLN A 1 113 ? -10.780 -7.780 -2.329 1.00 93.75 113 GLN A CA 1
ATOM 852 C C . GLN A 1 113 ? -10.458 -6.661 -1.330 1.00 93.75 113 GLN A C 1
ATOM 854 O O . GLN A 1 113 ? -10.961 -6.659 -0.207 1.00 93.75 113 GLN A O 1
ATOM 859 N N . ARG A 1 114 ? -9.633 -5.691 -1.740 1.00 94.62 114 ARG A N 1
ATOM 860 C CA . ARG A 1 114 ? -9.455 -4.417 -1.045 1.00 94.62 114 ARG A CA 1
ATOM 861 C C . ARG A 1 114 ? -10.059 -3.304 -1.896 1.00 94.62 114 ARG A C 1
ATOM 863 O O . ARG A 1 114 ? -9.661 -3.132 -3.043 1.00 94.62 114 ARG A O 1
ATOM 870 N N . ALA A 1 115 ? -10.998 -2.560 -1.312 1.00 91.81 115 ALA A N 1
ATOM 871 C CA . ALA A 1 115 ? -11.734 -1.479 -1.975 1.00 91.81 115 ALA A CA 1
ATOM 872 C C . ALA A 1 115 ? -11.861 -0.207 -1.106 1.00 91.81 115 ALA A C 1
ATOM 874 O O . ALA A 1 115 ? -12.591 0.716 -1.446 1.00 91.81 115 ALA A O 1
ATOM 875 N N . ASN A 1 116 ? -11.137 -0.131 0.016 1.00 89.94 116 ASN A N 1
ATOM 876 C CA . ASN A 1 116 ? -11.257 0.926 1.027 1.00 89.94 116 ASN A CA 1
ATOM 877 C C . ASN A 1 116 ? -10.492 2.231 0.690 1.00 89.94 116 ASN A C 1
ATOM 879 O O . ASN A 1 116 ? -9.796 2.794 1.531 1.00 89.94 116 ASN A O 1
ATOM 883 N N . SER A 1 117 ? -10.553 2.692 -0.561 1.00 81.75 117 SER A N 1
ATOM 884 C CA . SER A 1 117 ? -9.905 3.922 -1.038 1.00 81.75 117 SER A CA 1
ATOM 885 C C . SER A 1 117 ? -10.822 4.616 -2.043 1.00 81.75 117 SER A C 1
ATOM 887 O O . SER A 1 117 ? -11.710 3.949 -2.576 1.00 81.75 117 SER A O 1
ATOM 889 N N . PRO A 1 118 ? -10.614 5.910 -2.344 1.00 76.50 118 PRO A N 1
ATOM 890 C CA . PRO A 1 118 ? -11.397 6.658 -3.337 1.00 76.50 118 PRO A CA 1
ATOM 891 C C . PRO A 1 118 ? -11.208 6.189 -4.803 1.00 76.50 118 PRO A C 1
ATOM 893 O O . PRO A 1 118 ? -11.021 7.003 -5.699 1.00 76.50 118 PRO A O 1
ATOM 896 N N . GLY A 1 119 ? -11.182 4.879 -5.073 1.00 74.81 119 GLY A N 1
ATOM 897 C CA . GLY A 1 119 ? -11.088 4.260 -6.404 1.00 74.81 119 GLY A CA 1
ATOM 898 C C . GLY A 1 119 ? -9.685 4.219 -7.022 1.00 74.81 119 GLY A C 1
ATOM 899 O O . GLY A 1 119 ? -9.344 3.259 -7.708 1.00 74.81 119 GLY A O 1
ATOM 900 N N . GLN A 1 120 ? -8.829 5.194 -6.713 1.00 85.44 120 GLN A N 1
ATOM 901 C CA . GLN A 1 120 ? -7.538 5.406 -7.387 1.00 85.44 120 GLN A CA 1
ATOM 902 C C . GLN A 1 120 ? -6.616 4.174 -7.372 1.00 85.44 120 GLN A C 1
ATOM 904 O O . GLN A 1 120 ? -6.125 3.749 -8.418 1.00 85.44 120 GLN A O 1
ATOM 909 N N . MET A 1 121 ? -6.395 3.555 -6.205 1.00 93.69 121 MET A N 1
ATOM 910 C CA . MET A 1 121 ? -5.499 2.391 -6.111 1.00 93.69 121 MET A CA 1
ATOM 911 C C . MET A 1 121 ? -6.074 1.135 -6.766 1.00 93.69 121 MET A C 1
ATOM 913 O O . MET A 1 121 ? -5.313 0.316 -7.277 1.00 93.69 121 MET A O 1
ATOM 917 N N . LEU A 1 122 ? -7.400 0.989 -6.777 1.00 92.06 122 LEU A N 1
ATOM 918 C CA . LEU A 1 122 ? -8.081 -0.123 -7.436 1.00 92.06 122 LEU A CA 1
ATOM 919 C C . LEU A 1 122 ? -7.894 -0.048 -8.956 1.00 92.06 122 LEU A C 1
ATOM 921 O O . LEU A 1 122 ? -7.527 -1.038 -9.588 1.00 92.06 122 LEU A O 1
ATOM 925 N N . GLU A 1 123 ? -8.088 1.136 -9.536 1.00 93.00 123 GLU A N 1
ATOM 926 C CA . GLU A 1 123 ? -7.893 1.371 -10.969 1.00 93.00 123 GLU A CA 1
ATOM 927 C C . GLU A 1 123 ? -6.437 1.192 -11.398 1.00 93.00 123 GLU A C 1
ATOM 929 O O . GLU A 1 123 ? -6.171 0.523 -12.397 1.00 93.00 123 GLU A O 1
ATOM 934 N N . ILE A 1 124 ? -5.492 1.734 -10.621 1.00 95.56 124 ILE A N 1
ATOM 935 C CA . ILE A 1 124 ? -4.058 1.565 -10.881 1.00 95.56 124 ILE A CA 1
ATOM 936 C C . ILE A 1 124 ? -3.689 0.080 -10.833 1.00 95.56 124 ILE A C 1
ATOM 938 O O . ILE A 1 124 ? -3.086 -0.433 -11.773 1.00 95.56 124 ILE A O 1
ATOM 942 N N . ALA A 1 125 ? -4.081 -0.639 -9.777 1.00 96.81 125 ALA A N 1
ATOM 943 C CA . ALA A 1 125 ? -3.692 -2.034 -9.593 1.00 96.81 125 ALA A CA 1
ATOM 944 C C . ALA A 1 125 ? -4.237 -2.966 -10.685 1.00 96.81 125 ALA A C 1
ATOM 946 O O . ALA A 1 125 ? -3.553 -3.908 -11.082 1.00 96.81 125 ALA A O 1
ATOM 947 N N . ARG A 1 126 ? -5.434 -2.688 -11.218 1.00 96.19 126 ARG A N 1
ATOM 948 C CA . ARG A 1 126 ? -6.020 -3.449 -12.336 1.00 96.19 126 ARG A CA 1
ATOM 949 C C . ARG A 1 126 ? -5.219 -3.348 -13.633 1.00 96.19 126 ARG A C 1
ATOM 951 O O . ARG A 1 126 ? -5.283 -4.263 -14.446 1.00 96.19 126 ARG A O 1
ATOM 958 N N . ARG A 1 127 ? -4.463 -2.265 -13.819 1.00 97.31 127 ARG A N 1
ATOM 959 C CA . ARG A 1 127 ? -3.621 -2.041 -15.004 1.00 97.31 127 ARG A CA 1
ATOM 960 C C . ARG A 1 127 ? -2.238 -2.687 -14.893 1.00 97.31 127 ARG A C 1
ATOM 962 O O . ARG A 1 127 ? -1.535 -2.797 -15.893 1.00 97.31 127 ARG A O 1
ATOM 969 N N . LEU A 1 128 ? -1.840 -3.121 -13.696 1.00 98.31 128 LEU A N 1
ATOM 970 C CA . LEU A 1 128 ? -0.533 -3.725 -13.453 1.00 98.31 128 LEU A CA 1
ATOM 971 C C . LEU A 1 128 ? -0.542 -5.224 -13.774 1.00 98.31 128 LEU A C 1
ATOM 973 O O . LEU A 1 128 ? -1.386 -5.992 -13.296 1.00 98.31 128 LEU A O 1
ATOM 977 N N . SER A 1 129 ? 0.462 -5.676 -14.526 1.00 98.50 129 SER A N 1
ATOM 978 C CA . SER A 1 129 ? 0.758 -7.106 -14.630 1.00 98.50 129 SER A CA 1
ATOM 979 C C . SER A 1 129 ? 1.374 -7.634 -13.328 1.00 98.50 129 SER A C 1
ATOM 981 O O . SER A 1 129 ? 1.862 -6.870 -12.495 1.00 98.50 129 SER A O 1
ATOM 983 N N . ASP A 1 130 ? 1.418 -8.954 -13.153 1.00 98.38 130 ASP A N 1
ATOM 984 C CA . ASP A 1 130 ? 2.032 -9.552 -11.955 1.00 98.38 130 ASP A CA 1
ATOM 985 C C . ASP A 1 130 ? 3.541 -9.264 -11.889 1.00 98.38 130 ASP A C 1
ATOM 987 O O . ASP A 1 130 ? 4.107 -9.098 -10.808 1.00 98.38 130 ASP A O 1
ATOM 991 N N . LYS A 1 131 ? 4.184 -9.119 -13.058 1.00 98.38 131 LYS A N 1
ATOM 992 C CA . LYS A 1 131 ? 5.583 -8.688 -13.173 1.00 98.38 131 LYS A CA 1
ATOM 993 C C . LYS A 1 131 ? 5.765 -7.238 -12.724 1.00 98.38 131 LYS A C 1
ATOM 995 O O . LYS A 1 131 ? 6.751 -6.942 -12.056 1.00 98.38 131 LYS A O 1
ATOM 1000 N N . ASP A 1 132 ? 4.824 -6.353 -13.050 1.00 98.62 132 ASP A N 1
ATOM 1001 C CA . ASP A 1 132 ? 4.863 -4.953 -12.610 1.00 98.62 132 ASP A CA 1
ATOM 1002 C C . ASP A 1 132 ? 4.669 -4.838 -11.097 1.00 98.62 132 ASP A C 1
ATOM 1004 O O . ASP A 1 132 ? 5.403 -4.107 -10.436 1.00 98.62 132 ASP A O 1
ATOM 1008 N N . ILE A 1 133 ? 3.732 -5.610 -10.537 1.00 98.69 133 ILE A N 1
ATOM 1009 C CA . ILE A 1 133 ? 3.500 -5.674 -9.089 1.00 98.69 133 ILE A CA 1
ATOM 1010 C C . ILE A 1 133 ? 4.762 -6.156 -8.368 1.00 98.69 133 ILE A C 1
ATOM 1012 O O . ILE A 1 133 ? 5.201 -5.519 -7.410 1.00 98.69 133 ILE A O 1
ATOM 1016 N N . ALA A 1 134 ? 5.372 -7.248 -8.839 1.00 98.12 134 ALA A N 1
ATOM 1017 C CA . ALA A 1 134 ? 6.613 -7.763 -8.267 1.00 98.12 134 A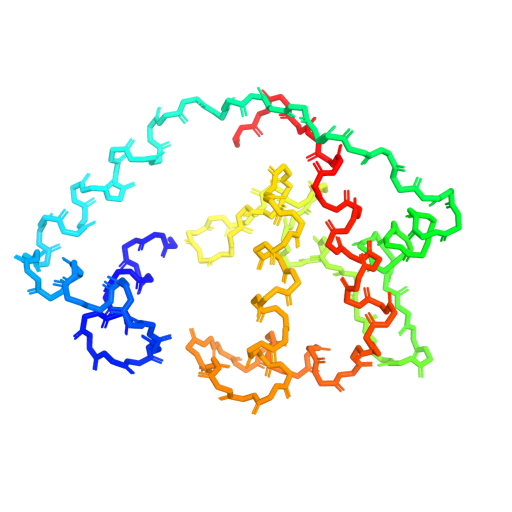LA A CA 1
ATOM 1018 C C . ALA A 1 134 ? 7.761 -6.743 -8.371 1.00 98.12 134 ALA A C 1
ATOM 1020 O O . ALA A 1 134 ? 8.545 -6.600 -7.435 1.00 98.12 134 ALA A O 1
ATOM 1021 N N . ALA A 1 135 ? 7.845 -6.004 -9.480 1.00 98.38 135 ALA A N 1
ATOM 1022 C CA . ALA A 1 135 ? 8.858 -4.975 -9.678 1.00 98.38 135 ALA A CA 1
ATOM 1023 C C . ALA A 1 135 ? 8.675 -3.769 -8.745 1.00 98.38 135 ALA A C 1
ATOM 1025 O O . ALA A 1 135 ? 9.648 -3.317 -8.145 1.00 98.38 135 ALA A O 1
ATOM 1026 N N . LEU A 1 136 ? 7.445 -3.276 -8.574 1.00 98.25 136 LEU A N 1
ATOM 1027 C CA . LEU A 1 136 ? 7.124 -2.194 -7.638 1.00 98.25 136 LEU A CA 1
ATOM 1028 C C . LEU A 1 136 ? 7.400 -2.596 -6.187 1.00 98.25 136 LEU A C 1
ATOM 1030 O O . LEU A 1 136 ? 8.019 -1.834 -5.448 1.00 98.25 136 LEU A O 1
ATOM 1034 N N . ALA A 1 137 ? 6.992 -3.806 -5.799 1.00 97.25 137 ALA A N 1
ATOM 1035 C CA . ALA A 1 137 ? 7.269 -4.369 -4.483 1.00 97.25 137 ALA A CA 1
ATOM 1036 C C . ALA A 1 137 ? 8.775 -4.450 -4.197 1.00 97.25 137 ALA A C 1
ATOM 1038 O O . ALA A 1 137 ? 9.240 -3.958 -3.171 1.00 97.25 137 ALA A O 1
ATOM 1039 N N . ALA A 1 138 ? 9.537 -5.012 -5.138 1.00 95.94 138 ALA A N 1
ATOM 1040 C CA . ALA A 1 138 ? 10.987 -5.116 -5.048 1.00 95.94 138 ALA A CA 1
ATOM 1041 C C . ALA A 1 138 ? 11.675 -3.744 -5.007 1.00 95.94 138 ALA A C 1
ATOM 1043 O O . ALA A 1 138 ? 12.676 -3.584 -4.318 1.00 95.94 138 ALA A O 1
ATOM 1044 N N . TYR A 1 139 ? 11.167 -2.760 -5.749 1.00 96.06 139 TYR A N 1
ATOM 1045 C CA . TYR A 1 139 ? 11.727 -1.413 -5.770 1.00 96.06 139 TYR A CA 1
ATOM 1046 C C . TYR A 1 139 ? 11.508 -0.687 -4.440 1.00 96.06 139 TYR A C 1
ATOM 1048 O O . TYR A 1 139 ? 12.478 -0.271 -3.812 1.00 96.06 139 TYR A O 1
ATOM 1056 N N . PHE A 1 140 ? 10.260 -0.562 -3.984 1.00 95.00 140 PHE A N 1
ATOM 1057 C CA . PHE A 1 140 ? 9.935 0.219 -2.787 1.00 95.00 140 PHE A CA 1
ATOM 1058 C C . PHE A 1 140 ? 10.496 -0.382 -1.494 1.00 95.00 140 PHE A C 1
ATOM 1060 O O . PHE A 1 140 ? 10.864 0.373 -0.599 1.00 95.00 140 PHE A O 1
ATOM 1067 N N . GLU A 1 141 ? 10.678 -1.702 -1.433 1.00 93.56 141 GLU A N 1
ATOM 1068 C CA . GLU A 1 141 ? 11.413 -2.370 -0.351 1.00 93.56 141 GLU A CA 1
ATOM 1069 C C . GLU A 1 141 ? 12.872 -1.883 -0.226 1.00 93.56 141 GLU A C 1
ATOM 1071 O O . GLU A 1 141 ? 13.431 -1.821 0.871 1.00 93.56 141 GLU A O 1
ATOM 1076 N N . GLN A 1 142 ? 13.500 -1.510 -1.346 1.00 90.31 142 GLN A N 1
ATOM 1077 C CA . GLN A 1 142 ? 14.882 -1.017 -1.387 1.00 90.31 142 GLN A CA 1
ATOM 1078 C C . GLN A 1 142 ? 14.978 0.500 -1.184 1.00 90.31 142 GLN A C 1
ATOM 1080 O O . GLN A 1 142 ? 16.051 1.008 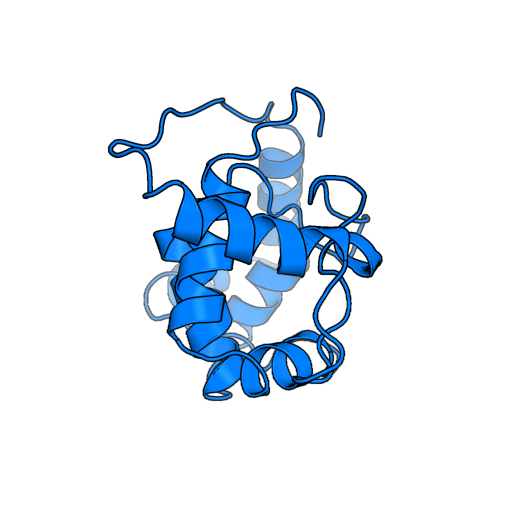-0.856 1.00 90.31 142 GLN A O 1
ATOM 1085 N N . VAL A 1 143 ? 13.884 1.241 -1.376 1.00 88.81 143 VAL A N 1
ATOM 1086 C CA . VAL A 1 143 ? 13.862 2.690 -1.153 1.00 88.81 143 VAL A CA 1
ATOM 1087 C C . VAL A 1 143 ? 13.836 2.950 0.348 1.00 88.81 143 VAL A C 1
ATOM 1089 O O . VAL A 1 143 ? 12.791 2.862 0.972 1.00 88.81 143 VAL A O 1
ATOM 1092 N N . GLN A 1 144 ? 14.980 3.275 0.943 1.00 74.50 144 GLN A N 1
ATOM 1093 C CA . GLN A 1 144 ? 15.078 3.613 2.366 1.00 74.50 144 GLN A CA 1
ATOM 1094 C C . GLN A 1 144 ? 15.447 5.087 2.507 1.00 74.50 144 GLN A C 1
ATOM 1096 O O . GLN A 1 144 ? 16.613 5.451 2.353 1.00 74.50 144 GLN A O 1
ATOM 1101 N N . THR A 1 145 ? 14.466 5.953 2.770 1.00 65.62 145 THR A N 1
ATOM 1102 C CA . THR A 1 145 ? 14.748 7.368 3.061 1.00 65.62 145 THR A CA 1
ATOM 1103 C C . THR A 1 145 ? 15.087 7.547 4.543 1.00 65.62 145 THR A C 1
ATOM 1105 O O . THR A 1 145 ? 14.690 6.758 5.393 1.00 65.62 145 THR A O 1
ATOM 1108 N N . SER A 1 146 ? 15.884 8.562 4.876 1.00 54.75 146 SER A N 1
ATOM 1109 C CA . SER A 1 146 ? 16.291 8.849 6.264 1.00 54.75 146 SER A CA 1
ATOM 1110 C C . SER A 1 146 ? 15.267 9.683 7.044 1.00 54.75 146 SER A C 1
ATOM 1112 O O . SER A 1 146 ? 15.552 10.062 8.177 1.00 54.75 146 SER A O 1
ATOM 1114 N N . THR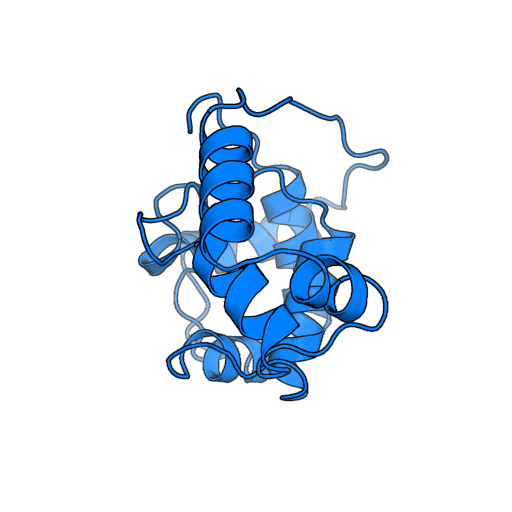 A 1 147 ? 14.110 9.989 6.454 1.00 48.62 147 THR A N 1
ATOM 1115 C CA . THR A 1 147 ? 13.194 11.013 6.970 1.00 48.62 147 THR A CA 1
ATOM 1116 C C . THR A 1 147 ? 11.739 10.555 6.800 1.00 48.62 147 THR A C 1
ATOM 1118 O O . THR A 1 147 ? 11.398 10.155 5.679 1.00 48.62 147 THR A O 1
ATOM 1121 N N . PRO A 1 148 ? 10.924 10.567 7.876 1.00 47.66 148 PRO A N 1
ATOM 1122 C CA . PRO A 1 148 ? 9.463 10.493 7.806 1.00 47.66 148 PRO A CA 1
ATOM 1123 C C . PRO A 1 148 ? 8.853 11.699 7.088 1.00 47.66 148 PRO A C 1
ATOM 1125 O O . PRO A 1 148 ? 9.426 12.806 7.219 1.00 47.66 148 PRO A O 1
#

Radius of gyration: 15.56 Å; chains: 1; bounding box: 35×26×44 Å

Foldseek 3Di:
DQLLVLVCLCVVLADDPPSNVVSVVDDSVRSVVVVVVVVPDFDDQDDDPDQDDPVLLVLLCCCQQANDVVLPRGHVCVQCPDLNCHDPDPTHRQALDQLVVQLVVLVCLLVVVNDSDPCVSNVNSVSDDSSSSSSNSSNRNPRDDNHD

Secondary structure (DSSP, 8-state):
-HHHHHHHHHHTSB--TTHHHHHHHS-HHHHHHHHHHHHHSPPPP---SSPPPHHHHHHHHHHHHTEEGGGTEE-THHHH-GGG--BTTTBPP-TT--HHHHHHHHHHHHHTSB--SSSHHHHHHHH--HHHHHHHHHHHHH---S--

pLDDT: mean 92.41, std 8.87, range [47.66, 98.69]

Sequence (148 aa):
YLSRQLEDYASGARKNAVMEPIAKALSGQERDNVSAYYASLKMQKWKPAKKPAASILKRGELLAKTGDQKIMVQACNNCHGPGGIGMGPAIPYIAGQFGSYIQAQLNLWKSGQRANSPGQMLEIARRLSDKDIAALAAYFEQVQTSTP